Protein AF-A0A1E1WB72-F1 (afdb_monomer)

InterPro domains:
  IPR004953 EB1, C-terminal [PF03271] (77-116)
  IPR004953 EB1, C-terminal [PS51230] (52-123)
  IPR027328 Microtubule-associated protein RP/EB [PTHR10623] (15-130)
  IPR036133 EB1, C-terminal domain superfamily [SSF140612] (60-122)

Structure (mmCIF, N/CA/C/O backbone):
data_AF-A0A1E1WB72-F1
#
_entry.id   AF-A0A1E1WB72-F1
#
loop_
_atom_site.group_PDB
_atom_site.id
_atom_site.type_symbol
_atom_site.label_atom_id
_atom_site.label_alt_id
_atom_site.label_comp_id
_atom_site.label_asym_id
_atom_site.label_entity_id
_atom_site.label_seq_id
_atom_site.pdbx_PDB_ins_code
_atom_site.Cartn_x
_atom_site.Cartn_y
_atom_site.Cartn_z
_atom_site.occupancy
_atom_site.B_iso_or_equiv
_atom_site.auth_seq_id
_atom_site.auth_comp_id
_atom_site.auth_asym_id
_atom_site.auth_atom_id
_atom_site.pdbx_PDB_model_num
ATOM 1 N N . GLY A 1 1 ? -21.913 -35.905 -31.836 1.00 42.69 1 GLY A N 1
ATOM 2 C CA . GLY A 1 1 ? -21.160 -36.631 -32.869 1.00 42.69 1 GLY A CA 1
ATOM 3 C C . GLY A 1 1 ? -21.867 -36.506 -34.197 1.00 42.69 1 GLY A C 1
ATOM 4 O O . GLY A 1 1 ? -23.055 -36.785 -34.250 1.00 42.69 1 GLY A O 1
ATOM 5 N N . SER A 1 2 ? -21.155 -36.055 -35.226 1.00 44.78 2 SER A N 1
ATOM 6 C CA . SER A 1 2 ? -21.291 -36.504 -36.620 1.00 44.78 2 SER A CA 1
ATOM 7 C C . SER A 1 2 ? -20.223 -35.787 -37.440 1.00 44.78 2 SER A C 1
ATOM 9 O O . SER A 1 2 ? -20.305 -34.590 -37.689 1.00 44.78 2 SER A O 1
ATOM 11 N N . ALA A 1 3 ? -19.185 -36.549 -37.764 1.00 43.38 3 ALA A N 1
ATOM 12 C CA . ALA A 1 3 ? -18.085 -36.200 -38.641 1.00 43.38 3 ALA A CA 1
ATOM 13 C C . ALA A 1 3 ? -18.180 -37.092 -39.883 1.00 43.38 3 ALA A C 1
ATOM 15 O O . ALA A 1 3 ? -18.330 -38.300 -39.733 1.00 43.38 3 ALA A O 1
ATOM 16 N N . THR A 1 4 ? -18.046 -36.499 -41.068 1.00 47.72 4 THR A N 1
ATOM 17 C CA . THR A 1 4 ? -17.783 -37.133 -42.378 1.00 47.72 4 THR A CA 1
ATOM 18 C C . THR A 1 4 ? -17.309 -35.983 -43.283 1.00 47.72 4 THR A C 1
ATOM 20 O O . THR A 1 4 ? -18.076 -35.046 -43.466 1.00 47.72 4 THR A O 1
ATOM 23 N N . GLY A 1 5 ? -16.049 -35.839 -43.713 1.00 40.84 5 GLY A N 1
ATOM 24 C CA . GLY A 1 5 ? -15.231 -36.715 -44.573 1.00 40.84 5 GLY A CA 1
ATOM 25 C C . GLY A 1 5 ? -15.221 -36.142 -46.016 1.00 40.84 5 GLY A C 1
ATOM 26 O O . GLY A 1 5 ? -16.131 -35.382 -46.332 1.00 40.84 5 GLY A O 1
ATOM 27 N N . PRO A 1 6 ? -14.307 -36.498 -46.945 1.00 50.56 6 PRO A N 1
ATOM 28 C CA . PRO A 1 6 ? -12.964 -37.052 -46.814 1.00 50.56 6 PRO A CA 1
ATOM 29 C C . PRO A 1 6 ? -11.878 -36.278 -47.614 1.00 50.56 6 PRO A C 1
ATOM 31 O O . PRO A 1 6 ? -12.116 -35.349 -48.380 1.00 50.56 6 PRO A O 1
ATOM 34 N N . VAL A 1 7 ? -10.654 -36.754 -47.397 1.00 45.50 7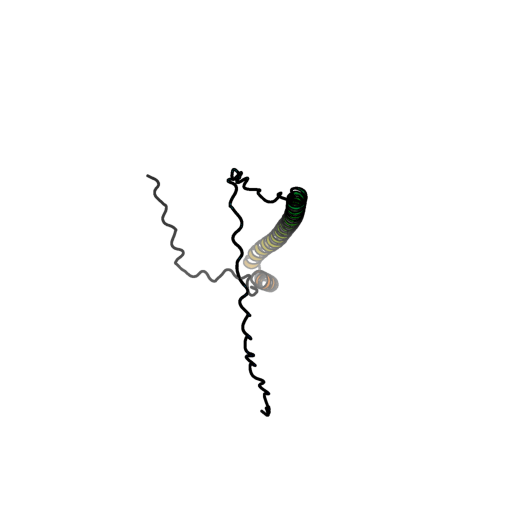 VAL A N 1
ATOM 35 C CA . VAL A 1 7 ? -9.343 -36.400 -47.954 1.00 45.50 7 VAL A CA 1
ATOM 36 C C . VAL A 1 7 ? -9.250 -36.616 -49.470 1.00 45.50 7 VAL A C 1
ATOM 38 O O . VAL A 1 7 ? -9.676 -37.658 -49.967 1.00 45.50 7 VAL A O 1
ATOM 41 N N . GLN A 1 8 ? -8.546 -35.726 -50.181 1.00 40.84 8 GLN A N 1
ATOM 42 C CA . GLN A 1 8 ? -7.973 -36.048 -51.490 1.00 40.84 8 GLN A CA 1
ATOM 43 C C . GLN A 1 8 ? -6.464 -35.794 -51.518 1.00 40.84 8 GLN A C 1
ATOM 45 O O . GLN A 1 8 ? -5.972 -34.675 -51.407 1.00 40.84 8 GLN A O 1
ATOM 50 N N . ARG A 1 9 ? -5.743 -36.912 -51.631 1.00 44.06 9 ARG A N 1
ATOM 51 C CA . ARG A 1 9 ? -4.325 -37.018 -51.964 1.00 44.06 9 ARG A CA 1
ATOM 52 C C . ARG A 1 9 ? -4.140 -36.672 -53.437 1.00 44.06 9 ARG A C 1
ATOM 54 O O . ARG A 1 9 ? -4.859 -37.224 -54.264 1.00 44.06 9 ARG A O 1
ATOM 61 N N . THR A 1 10 ? -3.079 -35.949 -53.773 1.00 44.53 10 THR A N 1
ATOM 62 C CA . THR A 1 10 ? -2.431 -36.104 -55.081 1.00 44.53 10 THR A CA 1
ATOM 63 C C . THR A 1 10 ? -0.923 -36.147 -54.909 1.00 44.53 10 THR A C 1
ATOM 65 O O . THR A 1 10 ? -0.326 -35.339 -54.203 1.00 44.53 10 THR A O 1
ATOM 68 N N . ALA A 1 11 ? -0.358 -37.187 -55.507 1.00 43.81 11 ALA A N 1
ATOM 69 C CA . ALA A 1 11 ? 0.983 -37.688 -55.323 1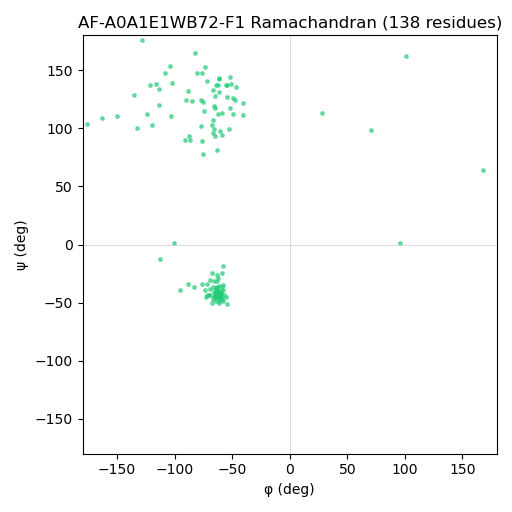.00 43.81 11 ALA A CA 1
ATOM 70 C C . ALA A 1 11 ? 2.040 -36.934 -56.141 1.00 43.81 11 ALA A C 1
ATOM 72 O O . ALA A 1 11 ? 1.747 -36.230 -57.105 1.00 43.81 11 ALA A O 1
ATOM 73 N N . ALA A 1 12 ? 3.285 -37.172 -55.733 1.00 40.81 12 ALA A N 1
ATOM 74 C CA . ALA A 1 12 ? 4.519 -36.813 -56.404 1.00 40.81 12 ALA A CA 1
ATOM 75 C C . ALA A 1 12 ? 4.553 -37.254 -57.877 1.00 40.81 12 ALA A C 1
ATOM 77 O O . ALA A 1 12 ? 4.221 -38.393 -58.205 1.00 40.81 12 ALA A O 1
ATOM 78 N N . ALA A 1 13 ? 5.062 -36.374 -58.739 1.00 42.03 13 ALA A N 1
ATOM 79 C CA . ALA A 1 13 ? 5.443 -36.703 -60.103 1.00 42.03 13 ALA A CA 1
ATOM 80 C C . ALA A 1 13 ? 6.939 -36.421 -60.282 1.00 42.03 13 ALA A C 1
ATOM 82 O O . ALA A 1 13 ? 7.378 -35.280 -60.400 1.00 42.03 13 ALA A O 1
ATOM 83 N N . ALA A 1 14 ? 7.721 -37.499 -60.267 1.00 45.59 14 ALA A N 1
ATOM 84 C CA . ALA A 1 14 ? 9.096 -37.520 -60.728 1.00 45.59 14 ALA A CA 1
ATOM 85 C C . ALA A 1 14 ? 9.104 -37.502 -62.263 1.00 45.59 14 ALA A C 1
ATOM 87 O O . ALA A 1 14 ? 8.559 -38.406 -62.899 1.00 45.59 14 ALA A O 1
ATOM 88 N N . THR A 1 15 ? 9.759 -36.511 -62.864 1.00 50.91 15 THR A N 1
ATOM 89 C CA . THR A 1 15 ? 10.010 -36.468 -64.310 1.00 50.91 15 THR A CA 1
ATOM 90 C C . THR A 1 15 ? 11.500 -36.395 -64.605 1.00 50.91 15 THR A C 1
ATOM 92 O O . THR A 1 15 ? 12.285 -35.743 -63.921 1.00 50.91 15 THR A O 1
ATOM 95 N N . ARG A 1 16 ? 11.870 -37.183 -65.609 1.00 48.56 16 ARG A N 1
ATOM 96 C CA . ARG A 1 16 ? 13.198 -37.703 -65.909 1.00 48.56 16 ARG A CA 1
ATOM 97 C C . ARG A 1 16 ? 14.078 -36.678 -66.635 1.00 48.56 16 ARG A C 1
ATOM 99 O O . ARG A 1 16 ? 13.602 -35.906 -67.461 1.00 48.56 16 ARG A O 1
ATOM 106 N N . LYS A 1 17 ? 15.383 -36.763 -66.365 1.00 47.78 17 LYS A N 1
ATOM 107 C CA . LYS A 1 17 ? 16.498 -36.191 -67.141 1.00 47.78 17 LYS A CA 1
ATOM 108 C C . LYS A 1 17 ? 16.424 -36.592 -68.626 1.00 47.78 17 LYS A C 1
ATOM 110 O O . LYS A 1 17 ? 16.206 -37.775 -68.893 1.00 47.78 17 LYS A O 1
ATOM 115 N N . PRO A 1 18 ? 16.811 -35.703 -69.555 1.00 47.34 18 PRO A N 1
ATOM 116 C CA . PRO A 1 18 ? 17.456 -36.114 -70.792 1.00 47.34 18 PRO A CA 1
ATOM 117 C C . PRO A 1 18 ? 18.946 -35.739 -70.809 1.00 47.34 18 PRO A C 1
ATOM 119 O O . PRO A 1 18 ? 19.397 -34.778 -70.186 1.00 47.34 18 PRO A O 1
ATOM 122 N N . ALA A 1 19 ? 19.702 -36.595 -71.491 1.00 39.84 19 ALA A N 1
ATOM 123 C CA . ALA A 1 19 ? 21.150 -36.622 -71.594 1.00 39.84 19 ALA A CA 1
ATOM 124 C C . ALA A 1 19 ? 21.723 -35.506 -72.487 1.00 39.84 19 ALA A C 1
ATOM 126 O O . ALA A 1 19 ? 21.084 -35.044 -73.430 1.00 39.84 19 ALA A O 1
ATOM 127 N N . ALA A 1 20 ? 22.963 -35.120 -72.187 1.00 46.06 20 ALA A N 1
ATOM 128 C CA . ALA A 1 20 ? 23.778 -34.197 -72.967 1.00 46.06 20 ALA A CA 1
ATOM 129 C C . ALA A 1 20 ? 24.361 -34.866 -74.230 1.00 46.06 20 ALA A C 1
ATOM 131 O O . ALA A 1 20 ? 24.736 -36.039 -74.161 1.00 46.06 20 ALA A O 1
ATOM 132 N N . PRO A 1 21 ? 24.552 -34.133 -75.343 1.00 54.88 21 PRO A N 1
ATOM 133 C CA . PRO A 1 21 ? 25.470 -34.541 -76.393 1.00 54.88 21 PRO A CA 1
ATOM 134 C C . PRO A 1 21 ? 26.885 -34.007 -76.115 1.00 54.88 21 PRO A C 1
ATOM 136 O O . PRO A 1 21 ? 27.100 -32.837 -75.801 1.00 54.88 21 PRO A O 1
ATOM 139 N N . VAL A 1 22 ? 27.853 -34.910 -76.235 1.00 48.31 22 VAL A N 1
ATOM 140 C CA . VAL A 1 22 ? 29.292 -34.692 -76.062 1.00 48.31 22 VAL A CA 1
ATOM 141 C C . VAL A 1 22 ? 29.845 -33.999 -77.310 1.00 48.31 22 VAL A C 1
ATOM 143 O O . VAL A 1 22 ? 29.716 -34.532 -78.410 1.00 48.31 22 VAL A O 1
ATOM 146 N N . ALA A 1 23 ? 30.499 -32.844 -77.159 1.00 49.06 23 ALA A N 1
ATOM 147 C CA . ALA A 1 23 ? 31.207 -32.181 -78.253 1.00 49.06 23 ALA A CA 1
ATOM 148 C C . ALA A 1 23 ? 32.617 -31.740 -77.823 1.00 49.06 23 ALA A C 1
ATOM 150 O O . ALA A 1 23 ? 32.810 -30.748 -77.130 1.00 49.06 23 ALA A O 1
ATOM 151 N N . LYS A 1 24 ? 33.575 -32.574 -78.241 1.00 45.88 24 LYS A N 1
ATOM 152 C CA . LYS A 1 24 ? 34.951 -32.314 -78.698 1.00 45.88 24 LYS A CA 1
ATOM 153 C C . LYS A 1 24 ? 35.697 -31.073 -78.169 1.00 45.88 24 LYS A C 1
ATOM 155 O O . LYS A 1 24 ? 35.448 -29.938 -78.559 1.00 45.88 24 LYS A O 1
ATOM 160 N N . VAL A 1 25 ? 36.739 -31.373 -77.398 1.00 45.09 25 VAL A N 1
ATOM 161 C CA . VAL A 1 25 ? 37.861 -30.508 -77.007 1.00 45.09 25 VAL A CA 1
ATOM 162 C C . VAL A 1 25 ? 38.675 -30.056 -78.230 1.00 45.09 25 VAL A C 1
ATOM 164 O O . VAL A 1 25 ? 39.062 -30.903 -79.038 1.00 45.09 25 VAL A O 1
ATOM 167 N N . PRO A 1 26 ? 39.070 -28.772 -78.297 1.00 54.91 26 PRO A N 1
ATOM 168 C CA . PRO A 1 26 ? 40.375 -28.403 -78.823 1.00 54.91 26 PRO A CA 1
ATOM 169 C C . PRO A 1 26 ? 41.240 -27.803 -77.705 1.00 54.91 26 PRO A C 1
ATOM 171 O O . PRO A 1 26 ? 40.900 -26.798 -77.081 1.00 54.91 26 PRO A O 1
ATOM 174 N N . ALA A 1 27 ? 42.374 -28.455 -77.449 1.00 47.78 27 ALA A N 1
ATOM 175 C CA . ALA A 1 27 ? 43.404 -27.984 -76.538 1.00 47.78 27 ALA A CA 1
ATOM 176 C C . ALA A 1 27 ? 44.020 -26.684 -77.079 1.00 47.78 27 ALA A C 1
ATOM 178 O O . ALA A 1 27 ? 44.466 -26.637 -78.227 1.00 47.78 27 ALA A O 1
ATOM 179 N N . ARG A 1 28 ? 44.065 -25.637 -76.248 1.00 47.38 28 ARG A N 1
ATOM 180 C CA . ARG A 1 28 ? 44.794 -24.393 -76.528 1.00 47.38 28 ARG A CA 1
ATOM 181 C C . ARG A 1 28 ? 45.919 -24.219 -75.494 1.00 47.38 28 ARG A C 1
ATOM 183 O O . ARG A 1 28 ? 45.679 -24.516 -74.323 1.00 47.38 28 ARG A O 1
ATOM 190 N N . PRO A 1 29 ? 47.132 -23.783 -75.894 1.00 50.03 29 PRO A N 1
ATOM 191 C CA . PRO A 1 29 ? 48.320 -23.834 -75.042 1.00 50.03 29 PRO A CA 1
ATOM 192 C C . PRO A 1 29 ? 48.196 -22.941 -73.808 1.00 50.03 29 PRO A C 1
ATOM 194 O O . PRO A 1 29 ? 47.760 -21.793 -73.908 1.00 50.03 29 PRO A O 1
ATOM 197 N N . GLN A 1 30 ? 48.624 -23.462 -72.658 1.00 48.25 30 GLN A N 1
ATOM 198 C CA . GLN A 1 30 ? 48.737 -22.693 -71.426 1.00 48.25 30 GLN A CA 1
ATOM 199 C C . GLN A 1 30 ? 49.943 -21.757 -71.497 1.00 48.25 30 GLN A C 1
ATOM 201 O O . GLN A 1 30 ? 51.090 -22.195 -71.529 1.00 48.25 30 GLN A O 1
ATOM 206 N N . THR A 1 31 ? 49.677 -20.455 -71.494 1.00 48.41 31 THR A N 1
ATOM 207 C CA . THR A 1 31 ? 50.670 -19.441 -71.147 1.00 48.41 31 THR A CA 1
ATOM 208 C C . THR A 1 31 ? 50.670 -19.287 -69.631 1.00 48.41 31 THR A C 1
ATOM 210 O O . THR A 1 31 ? 49.628 -19.000 -69.042 1.00 48.41 31 THR A O 1
ATOM 213 N N . ILE A 1 32 ? 51.829 -19.477 -69.003 1.00 50.69 32 ILE A N 1
ATOM 214 C CA . ILE A 1 32 ? 52.054 -19.287 -67.566 1.00 50.69 32 ILE A CA 1
ATOM 215 C C . ILE A 1 32 ? 51.856 -17.799 -67.239 1.00 50.69 32 ILE A C 1
ATOM 217 O O . ILE A 1 32 ? 52.762 -16.981 -67.386 1.00 50.69 32 ILE A O 1
ATOM 221 N N . GLY A 1 33 ? 50.639 -17.438 -66.837 1.00 50.16 33 GLY A N 1
ATOM 222 C CA . GLY A 1 33 ? 50.321 -16.159 -66.216 1.00 50.16 33 GLY A CA 1
ATOM 223 C C . GLY A 1 33 ? 50.475 -16.289 -64.705 1.00 50.16 33 GLY A C 1
ATOM 224 O O . GLY A 1 33 ? 49.874 -17.169 -64.095 1.00 50.16 33 GLY A O 1
ATOM 225 N N . LYS A 1 34 ? 51.302 -15.433 -64.099 1.00 48.69 34 LYS A N 1
ATOM 226 C CA . LYS A 1 34 ? 51.491 -15.344 -62.644 1.00 48.69 34 LYS A CA 1
ATOM 227 C C . LYS A 1 34 ? 50.135 -15.201 -61.943 1.00 48.69 34 LYS A C 1
ATOM 229 O O . LYS A 1 34 ? 49.430 -14.215 -62.151 1.00 48.69 34 LYS A O 1
ATOM 234 N N . ALA A 1 35 ? 49.791 -16.177 -61.108 1.00 46.03 35 ALA A N 1
ATOM 235 C CA . ALA A 1 35 ? 48.628 -16.122 -60.239 1.00 46.03 35 ALA A CA 1
ATOM 236 C C . ALA A 1 35 ? 48.844 -15.035 -59.176 1.00 46.03 35 ALA A C 1
ATOM 238 O O . ALA A 1 35 ? 49.578 -15.240 -58.215 1.00 46.03 35 ALA A O 1
ATOM 239 N N . ASN A 1 36 ? 48.206 -13.878 -59.346 1.00 55.47 36 ASN A N 1
ATOM 240 C CA . ASN A 1 36 ? 48.019 -12.933 -58.253 1.00 55.47 36 ASN A CA 1
ATOM 241 C C . ASN A 1 36 ? 46.684 -13.285 -57.588 1.00 55.47 36 ASN A C 1
ATOM 243 O O . ASN A 1 36 ? 45.624 -12.825 -58.006 1.00 55.47 36 ASN A O 1
ATOM 247 N N . SER A 1 37 ? 46.731 -14.169 -56.590 1.00 53.62 37 SER A N 1
ATOM 248 C CA . SER A 1 37 ? 45.585 -14.460 -55.727 1.00 53.62 37 SER A CA 1
ATOM 249 C C . SER A 1 37 ? 45.402 -13.303 -54.747 1.00 5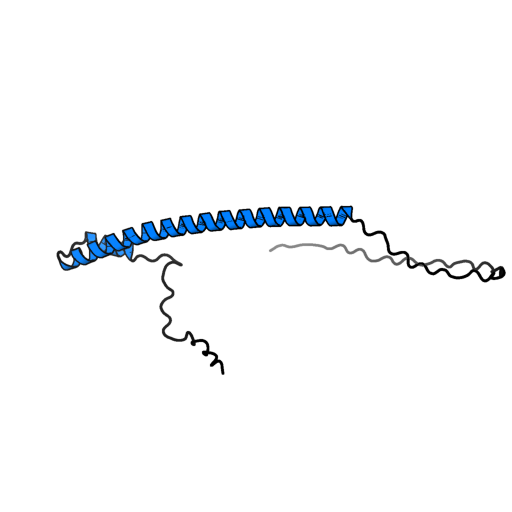3.62 37 SER A C 1
ATOM 251 O O . SER A 1 37 ? 45.800 -13.381 -53.587 1.00 53.62 37 SER A O 1
ATOM 253 N N . THR A 1 38 ? 44.816 -12.201 -55.207 1.00 56.97 38 THR A N 1
ATOM 254 C CA . THR A 1 38 ? 44.254 -11.206 -54.297 1.00 56.97 38 THR A CA 1
ATOM 255 C C . THR A 1 38 ? 42.925 -11.746 -53.780 1.00 56.97 38 THR A C 1
ATOM 257 O O . THR A 1 38 ? 41.909 -11.733 -54.473 1.00 56.97 38 THR A O 1
ATOM 260 N N . VAL A 1 39 ? 42.937 -12.258 -52.546 1.00 57.97 39 VAL A N 1
ATOM 261 C CA . VAL A 1 39 ? 41.719 -12.544 -51.778 1.00 57.97 39 VAL A CA 1
ATOM 262 C C . VAL A 1 39 ? 40.983 -11.217 -51.614 1.00 57.97 39 VAL A C 1
ATOM 264 O O . VAL A 1 39 ? 41.351 -10.377 -50.796 1.00 57.97 39 VAL A O 1
ATOM 267 N N . ARG A 1 40 ? 39.990 -10.973 -52.469 1.00 59.12 40 ARG A N 1
ATOM 268 C CA . ARG A 1 40 ? 39.187 -9.753 -52.436 1.00 59.12 40 ARG A CA 1
ATOM 269 C C . ARG A 1 40 ? 38.035 -9.987 -51.465 1.00 59.12 40 ARG A C 1
ATOM 271 O O . ARG A 1 40 ? 37.008 -10.542 -51.844 1.00 59.12 40 ARG A O 1
ATOM 278 N N . SER A 1 41 ? 38.227 -9.599 -50.207 1.00 67.12 41 SER A N 1
ATOM 279 C CA . SER A 1 41 ? 37.149 -9.542 -49.217 1.00 67.12 41 SER A CA 1
ATOM 280 C C . SER A 1 41 ? 36.018 -8.652 -49.755 1.00 67.12 41 SER A C 1
ATOM 282 O O . SER A 1 41 ? 36.313 -7.597 -50.332 1.00 67.12 41 SER A O 1
ATOM 284 N N . PRO A 1 42 ? 34.737 -9.036 -49.612 1.00 70.25 42 PRO A N 1
ATOM 285 C CA . PRO A 1 42 ? 33.639 -8.168 -50.018 1.00 70.25 42 PRO A CA 1
ATOM 286 C C . PRO A 1 42 ? 33.689 -6.866 -49.199 1.00 70.25 42 PRO A C 1
ATOM 288 O O . PRO A 1 42 ? 34.039 -6.905 -48.016 1.00 70.25 42 PRO A O 1
ATOM 291 N N . PRO A 1 43 ? 33.366 -5.703 -49.796 1.00 68.81 43 PRO A N 1
ATOM 292 C CA . PRO A 1 43 ? 33.362 -4.446 -49.063 1.00 68.81 43 PRO A CA 1
ATOM 293 C C . PRO A 1 43 ? 32.280 -4.499 -47.979 1.00 68.81 43 PRO A C 1
ATOM 295 O O . PRO A 1 43 ? 31.091 -4.631 -48.274 1.00 68.81 43 PRO A O 1
ATOM 298 N N . VAL A 1 44 ? 32.693 -4.404 -46.714 1.00 70.25 44 VAL A N 1
ATOM 299 C CA . VAL A 1 44 ? 31.774 -4.281 -45.579 1.00 70.25 44 VAL A CA 1
ATOM 300 C C . VAL A 1 44 ? 31.065 -2.932 -45.704 1.00 70.25 44 VAL A C 1
ATOM 302 O O . VAL A 1 44 ? 31.709 -1.882 -45.732 1.00 70.25 44 VAL A O 1
ATOM 305 N N . ASN A 1 45 ? 29.736 -2.947 -45.826 1.00 72.31 45 ASN A N 1
ATOM 306 C CA . ASN A 1 45 ? 28.948 -1.727 -45.972 1.00 72.31 45 ASN A CA 1
ATOM 307 C C . ASN A 1 45 ? 28.828 -1.013 -44.614 1.00 72.31 45 ASN A C 1
ATOM 309 O O . ASN A 1 45 ? 27.898 -1.253 -43.842 1.00 72.31 45 ASN A O 1
ATOM 313 N N . LEU A 1 46 ? 29.792 -0.133 -44.336 1.00 66.62 46 LEU A N 1
ATOM 314 C CA . LEU A 1 46 ? 29.914 0.619 -43.085 1.00 66.62 46 LEU A CA 1
ATOM 315 C C . LEU A 1 46 ? 28.683 1.501 -42.792 1.00 66.62 46 LEU A C 1
ATOM 317 O O . LEU A 1 46 ? 28.382 1.775 -41.633 1.00 66.62 46 LEU A O 1
ATOM 321 N N . GLN A 1 47 ? 27.918 1.893 -43.820 1.00 67.88 47 GLN A N 1
ATOM 322 C CA . GLN A 1 47 ? 26.682 2.669 -43.658 1.00 67.88 47 GLN A CA 1
ATOM 323 C C . GLN A 1 47 ? 25.542 1.834 -43.061 1.00 67.88 47 GLN A C 1
ATOM 325 O O . GLN A 1 47 ? 24.751 2.365 -42.284 1.00 67.88 47 GLN A O 1
ATOM 330 N N . ARG A 1 48 ? 25.472 0.530 -43.371 1.00 66.44 48 ARG A N 1
ATOM 331 C CA . ARG A 1 48 ? 24.465 -0.375 -42.788 1.00 66.44 48 ARG A CA 1
ATOM 332 C C . ARG A 1 48 ? 24.768 -0.719 -41.332 1.00 66.44 48 ARG A C 1
ATOM 334 O O . ARG A 1 48 ? 23.850 -0.709 -40.520 1.00 66.44 48 ARG A O 1
ATOM 341 N N . LEU A 1 49 ? 26.040 -0.930 -40.987 1.00 65.62 49 LEU A N 1
ATOM 342 C CA . LEU A 1 49 ? 26.450 -1.171 -39.597 1.00 65.62 49 LEU A CA 1
ATOM 343 C C . LEU A 1 49 ? 26.137 0.039 -38.697 1.00 65.62 49 LEU A C 1
ATOM 345 O O . LEU A 1 49 ? 25.582 -0.121 -37.614 1.00 65.62 49 LEU A O 1
ATOM 349 N N . ASN A 1 50 ? 26.388 1.256 -39.193 1.00 65.12 50 ASN A N 1
ATOM 350 C CA . ASN A 1 50 ? 26.056 2.493 -38.479 1.00 65.12 50 ASN A CA 1
ATOM 351 C C . ASN A 1 50 ? 24.546 2.737 -38.325 1.00 65.12 50 ASN A C 1
ATOM 353 O O . ASN A 1 50 ? 24.139 3.482 -37.437 1.00 65.12 50 ASN A O 1
ATOM 357 N N . GLN A 1 51 ? 23.711 2.174 -39.202 1.00 70.38 51 GLN A N 1
ATOM 358 C CA . GLN A 1 51 ? 22.259 2.337 -39.131 1.00 70.38 51 GLN A CA 1
ATOM 359 C C . GLN A 1 51 ? 21.620 1.343 -38.150 1.00 70.38 51 GLN A C 1
ATOM 361 O O . GLN A 1 51 ? 20.728 1.751 -37.411 1.00 70.38 51 GLN A O 1
ATOM 366 N N . SER A 1 52 ? 22.125 0.103 -38.074 1.00 69.94 52 SER A N 1
ATOM 367 C CA . SER A 1 52 ? 21.743 -0.855 -37.021 1.00 69.94 52 SER A CA 1
ATOM 368 C C . SER A 1 52 ? 22.153 -0.369 -35.633 1.00 69.94 52 SER A C 1
ATOM 370 O O . SER A 1 52 ? 21.295 -0.273 -34.766 1.00 69.94 52 SER A O 1
ATOM 372 N N . ALA A 1 53 ? 23.406 0.067 -35.449 1.00 73.75 53 ALA A N 1
ATOM 373 C CA . ALA A 1 53 ? 23.878 0.547 -34.147 1.00 73.75 53 ALA A CA 1
ATOM 374 C C . ALA A 1 53 ? 23.040 1.724 -33.607 1.00 73.75 53 ALA A C 1
ATOM 376 O O . ALA A 1 53 ? 22.720 1.768 -32.426 1.00 73.75 53 ALA A O 1
ATOM 377 N N . LYS A 1 54 ? 22.616 2.651 -34.480 1.00 74.94 54 LYS A N 1
ATOM 378 C CA . LYS A 1 54 ? 21.727 3.768 -34.109 1.00 74.94 54 LYS A CA 1
ATOM 379 C C . LYS A 1 54 ? 20.299 3.331 -33.772 1.00 74.94 54 LYS A C 1
ATOM 381 O O . LYS A 1 54 ? 19.634 4.025 -33.010 1.00 74.94 54 LYS A O 1
ATOM 386 N N . GLY A 1 55 ? 19.807 2.250 -34.378 1.00 80.69 55 GLY A N 1
ATOM 387 C CA . GLY A 1 55 ? 18.512 1.657 -34.037 1.00 80.69 55 GLY A CA 1
ATOM 388 C C . GLY A 1 55 ? 18.550 1.007 -32.657 1.00 80.69 55 GLY A C 1
ATOM 389 O O . GLY A 1 55 ? 17.669 1.264 -31.841 1.00 80.69 55 GLY A O 1
ATOM 390 N N . ASP A 1 56 ? 19.626 0.274 -32.375 1.00 87.31 56 ASP A N 1
ATOM 391 C CA . ASP A 1 56 ? 19.844 -0.385 -31.087 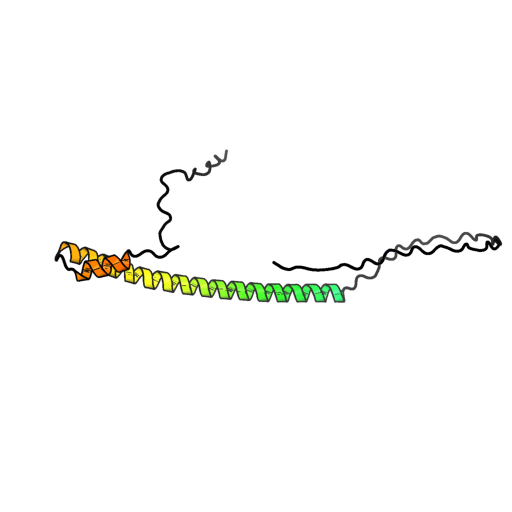1.00 87.31 56 ASP A CA 1
ATOM 392 C C . ASP A 1 56 ? 20.012 0.639 -29.955 1.00 87.31 56 ASP A C 1
ATOM 394 O O . ASP A 1 56 ? 19.407 0.482 -28.901 1.00 87.31 56 ASP A O 1
ATOM 398 N N . THR A 1 57 ? 20.740 1.744 -30.180 1.00 90.69 57 THR A N 1
ATOM 399 C CA . THR A 1 57 ? 20.850 2.831 -29.185 1.00 90.69 57 THR A CA 1
ATOM 400 C C . THR A 1 57 ? 19.489 3.447 -28.853 1.00 90.69 57 THR A C 1
ATOM 402 O O . THR A 1 57 ? 19.169 3.611 -27.684 1.00 90.69 57 THR A O 1
ATOM 405 N N . LYS A 1 58 ? 18.650 3.724 -29.861 1.00 91.88 58 LYS A N 1
ATOM 406 C CA . LYS A 1 58 ? 17.302 4.272 -29.631 1.00 91.88 58 LYS A CA 1
ATOM 407 C C . LYS A 1 58 ? 16.405 3.315 -28.852 1.00 91.88 58 LYS A C 1
ATOM 409 O O . LYS A 1 58 ? 15.627 3.762 -28.020 1.00 91.88 58 LYS A O 1
ATOM 414 N N . LEU A 1 59 ? 16.501 2.015 -29.134 1.00 94.00 59 LEU A N 1
ATOM 415 C CA . LEU A 1 59 ? 15.758 1.000 -28.392 1.00 94.00 59 LEU A CA 1
ATOM 416 C C . LEU A 1 59 ? 16.235 0.920 -26.936 1.00 94.00 59 LEU A C 1
ATOM 418 O O . LEU A 1 59 ? 15.412 0.822 -26.036 1.00 94.00 59 LEU A O 1
ATOM 422 N N . ILE A 1 60 ? 17.546 1.000 -26.701 1.00 94.56 60 ILE A N 1
ATOM 423 C CA . ILE A 1 60 ? 18.121 1.039 -25.351 1.00 94.56 60 ILE A CA 1
ATOM 424 C C . ILE A 1 60 ? 17.630 2.275 -24.585 1.00 94.56 60 ILE A C 1
ATOM 426 O O . ILE A 1 60 ? 17.246 2.151 -23.425 1.00 94.56 60 ILE A O 1
ATOM 430 N N . ASP A 1 61 ? 17.602 3.447 -25.221 1.00 95.25 61 ASP A N 1
ATOM 431 C CA . ASP A 1 61 ? 17.116 4.683 -24.597 1.00 95.25 61 ASP A CA 1
ATOM 432 C C . ASP A 1 61 ? 15.627 4.587 -24.223 1.00 95.25 61 ASP A C 1
ATOM 434 O O . ASP A 1 61 ? 15.247 4.952 -23.111 1.00 95.25 61 ASP A O 1
ATOM 438 N N . GLU A 1 62 ? 14.798 4.034 -25.112 1.00 96.12 62 GLU A N 1
ATOM 439 C CA . GLU A 1 62 ? 13.368 3.801 -24.866 1.00 96.12 62 GLU A CA 1
ATOM 440 C C . GLU A 1 62 ? 13.139 2.811 -23.714 1.00 96.12 62 GLU A C 1
ATOM 442 O O . GLU A 1 62 ? 12.350 3.070 -22.808 1.00 96.12 62 GLU A O 1
ATOM 447 N N . LEU A 1 63 ? 13.871 1.694 -23.697 1.00 97.38 63 LEU A N 1
ATOM 448 C CA . LEU A 1 63 ? 13.782 0.713 -22.612 1.00 97.38 63 LEU A CA 1
ATOM 449 C C . LEU A 1 63 ? 14.226 1.314 -21.272 1.00 97.38 63 LEU A C 1
ATOM 451 O O . LEU A 1 63 ? 13.585 1.083 -20.249 1.00 97.38 63 LEU A O 1
ATOM 455 N N . ASN A 1 64 ? 15.287 2.123 -21.265 1.00 97.12 64 ASN A N 1
ATOM 456 C CA . ASN A 1 64 ? 15.722 2.838 -20.066 1.00 97.12 64 ASN A CA 1
ATOM 457 C C . ASN A 1 64 ? 14.671 3.846 -19.587 1.00 97.12 64 ASN A C 1
ATOM 459 O O . ASN A 1 64 ? 14.479 3.996 -18.380 1.00 97.12 64 ASN A O 1
ATOM 463 N N . HIS A 1 65 ? 13.980 4.521 -20.508 1.00 97.69 65 HIS A N 1
ATOM 464 C CA . HIS A 1 65 ? 12.880 5.415 -20.166 1.00 97.69 65 HIS A CA 1
ATOM 465 C C . HIS A 1 65 ? 11.744 4.655 -19.473 1.00 97.69 65 HIS A C 1
ATOM 467 O O . HIS A 1 65 ? 11.375 5.022 -18.359 1.00 97.69 65 HIS A O 1
ATOM 473 N N . GLN A 1 66 ? 11.294 3.538 -20.051 1.00 98.00 66 GLN A N 1
ATOM 474 C CA . GLN A 1 66 ? 10.255 2.687 -19.459 1.00 98.00 66 GLN A CA 1
ATOM 475 C C . GLN A 1 66 ? 10.660 2.151 -18.081 1.00 98.00 66 GLN A C 1
ATOM 477 O O . GLN A 1 66 ? 9.858 2.159 -17.150 1.00 98.00 66 GLN A O 1
ATOM 482 N N . ILE A 1 67 ? 11.920 1.737 -17.909 1.00 98.12 67 ILE A N 1
ATOM 483 C CA . ILE A 1 67 ? 12.441 1.309 -16.602 1.00 98.12 67 ILE A CA 1
ATOM 484 C C . ILE A 1 67 ? 12.352 2.446 -15.578 1.00 98.12 67 ILE A C 1
ATOM 486 O O . ILE A 1 67 ? 11.977 2.206 -14.432 1.00 98.12 67 ILE A O 1
ATOM 490 N N . ASN A 1 68 ? 12.696 3.675 -15.961 1.00 98.12 68 ASN A N 1
ATOM 491 C CA . ASN A 1 68 ? 12.647 4.817 -15.050 1.00 98.12 68 ASN A CA 1
ATOM 492 C C . ASN A 1 68 ? 11.210 5.215 -14.691 1.00 98.12 68 ASN A C 1
ATOM 494 O O . ASN A 1 68 ? 10.950 5.537 -13.534 1.00 98.12 68 ASN A O 1
ATOM 498 N N . GLU A 1 69 ? 10.275 5.153 -15.640 1.00 98.25 69 GLU A N 1
ATOM 499 C CA . GLU A 1 69 ? 8.851 5.385 -15.371 1.00 98.25 69 GLU A CA 1
ATOM 500 C C . GLU A 1 69 ? 8.267 4.325 -14.433 1.00 98.25 69 GLU A C 1
ATOM 502 O O . GLU A 1 69 ? 7.564 4.656 -13.476 1.00 98.25 69 GLU A O 1
ATOM 507 N N . LEU A 1 70 ? 8.604 3.052 -14.659 1.00 98.31 70 LEU A N 1
ATOM 508 C CA . LEU A 1 70 ? 8.190 1.957 -13.785 1.00 98.31 70 LEU A CA 1
ATOM 509 C C . LEU A 1 70 ? 8.758 2.126 -12.375 1.00 98.31 70 LEU A C 1
ATOM 511 O O . LEU A 1 70 ? 8.012 1.990 -11.412 1.00 98.31 70 LEU A O 1
ATOM 515 N N . LYS A 1 71 ? 10.040 2.487 -12.239 1.00 98.19 71 LYS A N 1
ATOM 516 C CA . LYS A 1 71 ? 10.650 2.785 -10.932 1.00 98.19 71 LYS A CA 1
ATOM 517 C C . LYS A 1 71 ? 9.924 3.917 -10.213 1.00 98.19 71 LYS A C 1
ATOM 519 O O . LYS A 1 71 ? 9.539 3.748 -9.066 1.00 98.19 71 LYS A O 1
ATOM 524 N N . ALA A 1 72 ? 9.663 5.029 -10.899 1.00 98.06 72 ALA A N 1
ATOM 525 C CA . ALA A 1 72 ? 8.928 6.147 -10.311 1.00 98.06 72 ALA A CA 1
ATOM 526 C C . ALA A 1 72 ? 7.500 5.753 -9.890 1.00 98.06 72 ALA A C 1
ATOM 528 O O . ALA A 1 72 ? 7.002 6.223 -8.868 1.00 98.06 72 ALA A O 1
ATOM 529 N N . THR A 1 73 ? 6.853 4.876 -10.662 1.00 98.12 73 THR A N 1
ATOM 530 C CA . THR A 1 73 ? 5.528 4.336 -10.335 1.00 98.12 73 THR A CA 1
ATOM 531 C C . THR A 1 73 ? 5.585 3.458 -9.087 1.00 98.12 73 THR A C 1
ATOM 533 O O . THR A 1 73 ? 4.769 3.640 -8.189 1.00 98.12 73 THR A O 1
ATOM 536 N N . VAL A 1 74 ? 6.561 2.549 -8.996 1.00 98.50 74 VAL A N 1
ATOM 537 C CA . VAL A 1 74 ? 6.766 1.696 -7.815 1.00 98.50 74 VAL A CA 1
ATOM 538 C C . VAL A 1 74 ? 7.060 2.546 -6.581 1.00 98.50 74 VAL A C 1
ATOM 540 O O . VAL A 1 74 ? 6.361 2.393 -5.587 1.00 98.50 74 VAL A O 1
ATOM 543 N N . ASP A 1 75 ? 7.979 3.510 -6.664 1.00 98.31 75 ASP A N 1
ATOM 544 C CA . ASP A 1 75 ? 8.288 4.426 -5.557 1.00 98.31 75 ASP A CA 1
ATOM 545 C C . ASP A 1 75 ? 7.044 5.209 -5.087 1.00 98.31 75 ASP A C 1
ATOM 547 O O . ASP A 1 75 ? 6.905 5.546 -3.909 1.00 98.31 75 ASP A O 1
ATOM 551 N N . GLY A 1 76 ? 6.146 5.555 -6.015 1.00 98.25 76 GLY A N 1
ATOM 552 C CA . GLY A 1 76 ? 4.861 6.184 -5.709 1.00 98.25 76 GLY A CA 1
ATOM 553 C C . GLY A 1 76 ? 3.922 5.238 -4.962 1.00 98.25 76 GLY A C 1
ATOM 554 O O . GLY A 1 76 ? 3.413 5.593 -3.900 1.00 98.25 76 GLY A O 1
ATOM 555 N N . LEU A 1 77 ? 3.752 4.021 -5.481 1.00 98.25 77 LEU A N 1
ATOM 556 C CA . LEU A 1 77 ? 2.912 2.984 -4.879 1.00 98.25 77 LEU A CA 1
ATOM 557 C C . LEU A 1 77 ? 3.419 2.550 -3.500 1.00 98.25 77 LEU A C 1
ATOM 559 O O . LEU A 1 77 ? 2.612 2.315 -2.608 1.00 98.25 77 LEU A O 1
ATOM 563 N N . GLU A 1 78 ? 4.733 2.477 -3.287 1.00 98.19 78 GLU A N 1
ATOM 564 C CA . GLU A 1 78 ? 5.320 2.165 -1.980 1.00 98.19 78 GLU A CA 1
ATOM 565 C C . GLU A 1 78 ? 4.999 3.246 -0.947 1.00 98.19 78 GLU A C 1
ATOM 567 O O . GLU A 1 78 ? 4.596 2.928 0.169 1.00 98.19 78 GLU A O 1
ATOM 572 N N . LYS A 1 79 ? 5.076 4.527 -1.328 1.00 98.31 79 LYS A N 1
ATOM 573 C CA . LYS A 1 79 ? 4.676 5.632 -0.442 1.00 98.31 79 LYS A CA 1
ATOM 574 C C . LYS A 1 79 ? 3.192 5.585 -0.107 1.00 98.31 79 LYS A C 1
ATOM 576 O O . LYS A 1 79 ? 2.825 5.850 1.035 1.00 98.31 79 LYS A O 1
ATOM 581 N N . GLU A 1 80 ? 2.340 5.272 -1.080 1.00 98.19 80 GLU A N 1
ATOM 582 C CA . GLU A 1 80 ? 0.901 5.120 -0.849 1.00 98.19 80 GLU A CA 1
ATOM 583 C C . GLU A 1 80 ? 0.606 3.917 0.052 1.00 98.19 80 GLU A C 1
ATOM 585 O O . GLU A 1 80 ? -0.136 4.054 1.025 1.00 98.19 80 GLU A O 1
ATOM 590 N N . ARG A 1 81 ? 1.248 2.769 -0.198 1.00 97.69 81 ARG A N 1
ATOM 591 C CA . ARG A 1 81 ? 1.174 1.576 0.656 1.00 97.69 81 ARG A CA 1
ATOM 592 C C . ARG A 1 81 ? 1.549 1.915 2.095 1.00 97.69 81 ARG A C 1
ATOM 594 O O . ARG A 1 81 ? 0.781 1.612 3.004 1.00 97.69 81 ARG A O 1
ATOM 601 N N . ASP A 1 82 ? 2.687 2.568 2.300 1.00 97.50 82 ASP A N 1
ATOM 602 C CA . ASP A 1 82 ? 3.182 2.917 3.632 1.00 97.50 82 ASP A CA 1
ATOM 603 C C . ASP A 1 82 ? 2.276 3.955 4.312 1.00 97.50 82 ASP A C 1
ATOM 605 O O . ASP A 1 82 ? 2.009 3.869 5.511 1.00 97.50 82 ASP A O 1
ATOM 609 N N . PHE A 1 83 ? 1.730 4.904 3.546 1.00 98.56 83 PHE A N 1
ATOM 610 C CA . PHE A 1 83 ? 0.768 5.886 4.043 1.00 98.56 83 PHE A CA 1
ATOM 611 C C . PHE A 1 83 ? -0.533 5.236 4.527 1.00 98.56 83 PHE A C 1
ATOM 613 O O . PHE A 1 83 ? -1.038 5.597 5.594 1.00 98.56 83 PHE A O 1
ATOM 620 N N . TYR A 1 84 ? -1.086 4.286 3.770 1.00 98.00 84 TYR A N 1
ATOM 621 C CA . TYR A 1 84 ? -2.289 3.561 4.178 1.00 98.00 84 TYR A CA 1
ATOM 622 C C . TYR A 1 84 ? -2.004 2.610 5.340 1.00 98.00 84 TYR A C 1
ATOM 624 O O . TYR A 1 84 ? -2.761 2.609 6.310 1.00 98.00 84 TYR A O 1
ATOM 632 N N . PHE A 1 85 ? -0.891 1.874 5.298 1.00 96.69 85 PHE A N 1
ATOM 633 C CA . PHE A 1 85 ? -0.488 0.972 6.375 1.00 96.69 85 PHE A CA 1
ATOM 634 C C . PHE A 1 85 ? -0.277 1.717 7.697 1.00 96.69 85 PHE A C 1
ATOM 636 O O . PHE A 1 85 ? -0.813 1.300 8.720 1.00 96.69 85 PHE A O 1
ATOM 643 N N . GLY A 1 86 ? 0.414 2.862 7.676 1.00 98.12 86 GLY A N 1
ATOM 644 C CA . GLY A 1 86 ? 0.608 3.693 8.865 1.00 98.12 86 GLY A CA 1
ATOM 645 C C . GLY A 1 86 ? -0.716 4.112 9.509 1.00 98.12 86 GLY A C 1
ATOM 646 O O . GLY A 1 86 ? -0.884 3.971 10.715 1.00 98.12 86 GLY A O 1
ATOM 647 N N . LYS A 1 87 ? -1.708 4.527 8.706 1.00 98.44 87 LYS A N 1
ATOM 648 C CA . LYS A 1 87 ? -3.049 4.860 9.222 1.00 98.44 87 LYS A CA 1
ATOM 649 C C . LYS A 1 87 ? -3.759 3.665 9.841 1.00 98.44 87 LYS A C 1
ATOM 651 O O . LYS A 1 87 ? -4.384 3.818 10.884 1.00 98.44 87 LYS A O 1
ATOM 656 N N . LEU A 1 88 ? -3.704 2.504 9.189 1.00 97.75 88 LEU A N 1
ATOM 657 C CA . LEU A 1 88 ? -4.326 1.286 9.709 1.00 97.75 88 LEU A CA 1
ATOM 658 C C . LEU A 1 88 ? -3.669 0.865 11.027 1.00 97.75 88 LEU A C 1
ATOM 660 O O . LEU A 1 88 ? -4.381 0.515 11.963 1.00 97.75 88 LEU A O 1
ATOM 664 N N . ARG A 1 89 ? -2.341 0.995 11.135 1.00 97.94 89 ARG A N 1
ATOM 665 C CA . ARG A 1 89 ? -1.603 0.718 12.369 1.00 97.94 89 ARG A CA 1
ATOM 666 C C . ARG A 1 89 ? -1.966 1.686 13.496 1.00 97.94 89 ARG A C 1
ATOM 668 O O . ARG A 1 89 ? -2.203 1.238 14.612 1.00 97.94 89 ARG A O 1
ATOM 675 N N . ASP A 1 90 ? -2.059 2.984 13.212 1.00 98.25 90 ASP A N 1
ATOM 676 C CA . ASP A 1 90 ? -2.497 3.978 14.202 1.00 98.25 90 ASP A CA 1
ATOM 677 C C . ASP A 1 90 ? -3.919 3.669 14.709 1.00 98.25 90 ASP A C 1
ATOM 679 O O . ASP A 1 90 ? -4.182 3.718 15.910 1.00 98.25 90 ASP A O 1
ATOM 683 N N . ILE A 1 91 ? -4.838 3.309 13.802 1.00 97.06 91 ILE A N 1
ATOM 684 C CA . ILE A 1 91 ? -6.213 2.913 14.149 1.0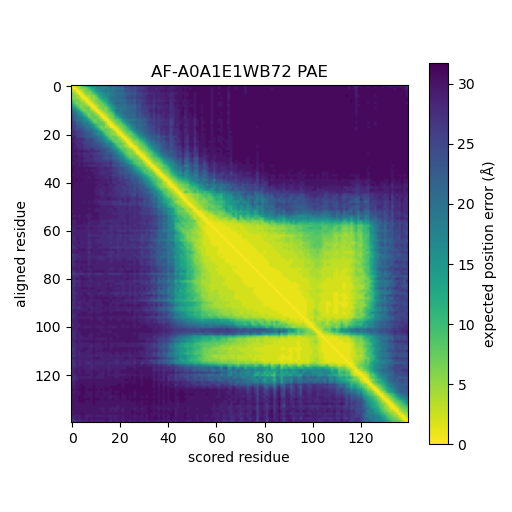0 97.06 91 ILE A CA 1
ATOM 685 C C . ILE A 1 91 ? -6.221 1.644 15.009 1.00 97.06 91 ILE A C 1
ATOM 687 O O . ILE A 1 91 ? -6.970 1.585 15.983 1.00 97.06 91 ILE A O 1
ATOM 691 N N . GLU A 1 92 ? -5.411 0.641 14.666 1.00 96.06 92 GLU A N 1
ATOM 692 C CA . GLU A 1 92 ? -5.308 -0.615 15.412 1.00 96.06 92 GLU A CA 1
ATOM 693 C C . GLU A 1 92 ? -4.872 -0.376 16.862 1.00 96.06 92 GLU A C 1
ATOM 695 O O . GLU A 1 92 ? -5.509 -0.890 17.780 1.00 96.06 92 GLU A O 1
ATOM 700 N N . VAL A 1 93 ? -3.839 0.450 17.073 1.00 96.06 93 VAL A N 1
ATOM 701 C CA . VAL A 1 93 ? -3.352 0.802 18.417 1.00 96.06 93 VAL A CA 1
ATOM 702 C C . VAL A 1 93 ? -4.468 1.446 19.240 1.00 96.06 93 VAL A C 1
ATOM 704 O O . VAL A 1 93 ? -4.726 1.019 20.363 1.00 96.06 93 VAL A O 1
ATOM 707 N N . ILE A 1 94 ? -5.196 2.408 18.661 1.00 94.44 94 ILE A N 1
ATOM 708 C CA . ILE A 1 94 ? -6.336 3.054 19.331 1.00 94.44 94 ILE A CA 1
ATOM 709 C C . ILE A 1 94 ? -7.428 2.028 19.668 1.00 94.44 94 ILE A C 1
ATOM 711 O O . ILE A 1 94 ? -8.028 2.091 20.739 1.00 94.44 94 ILE A O 1
ATOM 715 N N . CYS A 1 95 ? -7.706 1.080 18.772 1.00 93.88 95 CYS A N 1
ATOM 716 C CA . CYS A 1 95 ? -8.714 0.048 19.010 1.00 93.88 95 CYS A CA 1
ATOM 717 C C . CYS A 1 95 ? -8.327 -0.877 20.171 1.00 93.88 95 CYS A C 1
ATOM 719 O O . CYS A 1 95 ? -9.164 -1.118 21.038 1.00 93.88 95 CYS A O 1
ATOM 721 N N . GLN A 1 96 ? -7.073 -1.331 20.226 1.00 91.94 96 GLN A N 1
ATOM 722 C CA . GLN A 1 96 ? -6.559 -2.184 21.305 1.00 91.94 96 GLN A CA 1
ATOM 723 C C . GLN A 1 96 ? -6.618 -1.465 22.664 1.00 91.94 96 GLN A C 1
ATOM 725 O O . GLN A 1 96 ? -7.132 -2.018 23.634 1.00 91.94 96 GLN A O 1
ATOM 730 N N . GLU A 1 97 ? -6.208 -0.192 22.716 1.00 90.88 97 GLU A N 1
ATOM 731 C CA . GLU A 1 97 ? -6.325 0.634 23.927 1.00 90.88 97 GLU A CA 1
ATOM 732 C C . GLU A 1 97 ? -7.780 0.865 24.359 1.00 90.88 97 GLU A C 1
ATOM 734 O O . GLU A 1 97 ? -8.037 1.141 25.523 1.00 90.88 97 GLU A O 1
ATOM 739 N N . MET A 1 98 ? -8.759 0.823 23.453 1.00 87.69 98 MET A N 1
ATOM 740 C CA . MET A 1 98 ? -10.165 1.021 23.819 1.00 87.69 98 MET A CA 1
ATOM 741 C C . MET A 1 98 ? -10.866 -0.277 24.224 1.00 87.69 98 MET A C 1
ATOM 743 O O . MET A 1 98 ? -11.742 -0.240 25.092 1.00 87.69 98 MET A O 1
ATOM 747 N N . GLU A 1 99 ? -10.497 -1.401 23.610 1.00 83.06 99 GLU A N 1
ATOM 748 C CA . GLU A 1 99 ? -11.055 -2.726 23.892 1.00 83.06 99 GLU A CA 1
ATOM 749 C C . GLU A 1 99 ? -10.811 -3.145 25.348 1.00 83.06 99 GLU A C 1
ATOM 751 O O . GLU A 1 99 ? -11.732 -3.614 26.022 1.00 83.06 99 GLU A O 1
ATOM 756 N N . GLU A 1 100 ? -9.606 -2.886 25.862 1.00 76.81 100 GLU A N 1
ATOM 757 C CA . GLU A 1 100 ? -9.220 -3.149 27.253 1.00 76.81 100 GLU A CA 1
ATOM 758 C C . GLU A 1 100 ? -10.061 -2.339 28.271 1.00 76.81 100 GLU A C 1
ATOM 760 O O . GLU A 1 100 ? -10.310 -2.787 29.395 1.00 76.81 100 GLU A O 1
ATOM 765 N N . GLN A 1 101 ? -10.548 -1.157 27.874 1.00 76.00 101 GLN A N 1
ATOM 766 C CA . GLN A 1 101 ? -11.156 -0.164 28.767 1.00 76.00 101 GLN A CA 1
ATOM 767 C C . GLN A 1 101 ? -12.678 -0.311 28.782 1.00 76.00 101 GLN A C 1
ATOM 769 O O . GLN A 1 101 ? -13.326 -0.100 29.812 1.00 76.00 101 GLN A O 1
ATOM 774 N N . GLN A 1 102 ? -13.268 -0.593 27.620 1.00 66.38 102 GLN A N 1
ATOM 775 C CA . GLN A 1 102 ? -14.707 -0.652 27.411 1.00 66.38 102 GLN A CA 1
ATOM 776 C C . GLN A 1 102 ? -14.984 -1.660 26.304 1.00 66.38 102 GLN A C 1
ATOM 778 O O . GLN A 1 102 ? -14.698 -1.401 25.141 1.00 66.38 102 GLN A O 1
ATOM 783 N N . ASN A 1 103 ? -15.580 -2.793 26.671 1.00 65.25 103 ASN A N 1
ATOM 784 C CA . ASN A 1 103 ? -15.925 -3.885 25.765 1.00 65.25 103 ASN A CA 1
ATOM 785 C C . ASN A 1 103 ? -16.961 -3.406 24.717 1.00 65.25 103 ASN A C 1
ATOM 787 O O . ASN A 1 103 ? -18.174 -3.535 24.907 1.00 65.25 103 ASN A O 1
ATOM 791 N N . ALA A 1 104 ? -16.487 -2.739 23.662 1.00 81.81 104 ALA A N 1
ATOM 792 C CA . ALA A 1 104 ? -17.279 -1.935 22.743 1.00 81.81 104 ALA A CA 1
ATOM 793 C C . ALA A 1 104 ? -17.497 -2.707 21.430 1.00 81.81 104 ALA A C 1
ATOM 795 O O . ALA A 1 104 ? -16.567 -2.834 20.635 1.00 81.81 104 ALA A O 1
ATOM 796 N N . PRO A 1 105 ? -18.729 -3.161 21.121 1.00 88.56 105 PRO A N 1
ATOM 797 C CA . PRO A 1 105 ? -19.005 -3.987 19.938 1.00 88.56 105 PRO A CA 1
ATOM 798 C C . PRO A 1 105 ? -18.621 -3.356 18.590 1.00 88.56 105 PRO A C 1
ATOM 800 O O . PRO A 1 105 ? -18.545 -4.052 17.582 1.00 88.56 105 PRO A O 1
ATOM 803 N N . ILE A 1 106 ? -18.434 -2.034 18.541 1.00 91.00 106 ILE A N 1
ATOM 804 C CA . ILE 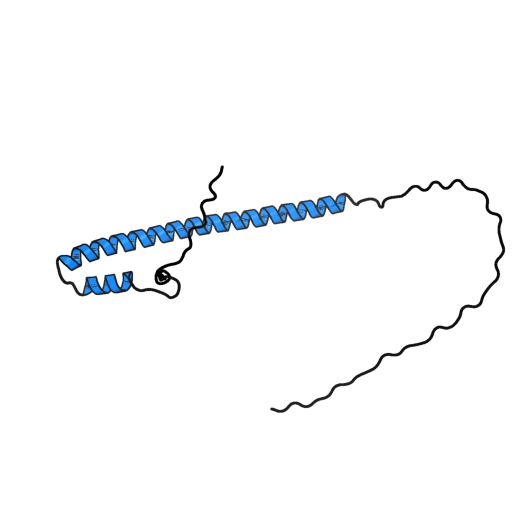A 1 106 ? -17.950 -1.334 17.347 1.00 91.00 106 ILE A CA 1
ATOM 805 C C . ILE A 1 106 ? -16.443 -1.518 17.136 1.00 91.00 106 ILE A C 1
ATOM 807 O O . ILE A 1 106 ? -16.022 -1.627 15.991 1.00 91.00 106 ILE A O 1
ATOM 811 N N . ILE A 1 107 ? -15.656 -1.602 18.213 1.00 93.50 107 ILE A N 1
ATOM 812 C CA . ILE A 1 107 ? -14.205 -1.812 18.155 1.00 93.50 107 ILE A CA 1
ATOM 813 C C . ILE A 1 107 ? -13.912 -3.191 17.571 1.00 93.50 107 ILE A C 1
ATOM 815 O O . ILE A 1 107 ? -13.142 -3.287 16.622 1.00 93.50 107 ILE A O 1
ATOM 819 N N . GLN A 1 108 ? -14.641 -4.221 18.018 1.00 91.75 108 GLN A N 1
ATOM 820 C CA . GLN A 1 108 ? -14.530 -5.563 17.443 1.00 91.75 108 GLN 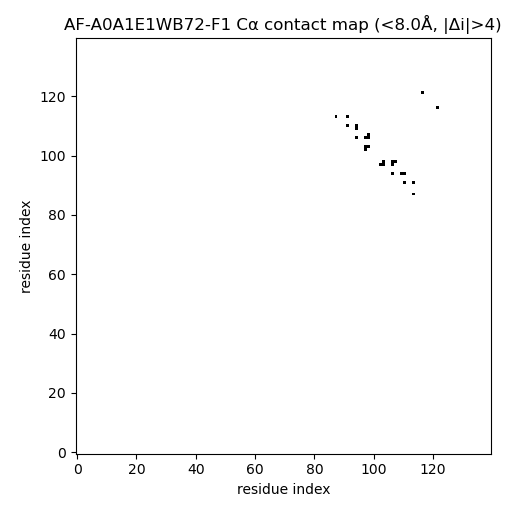A CA 1
ATOM 821 C C . GLN A 1 108 ? -14.765 -5.560 15.927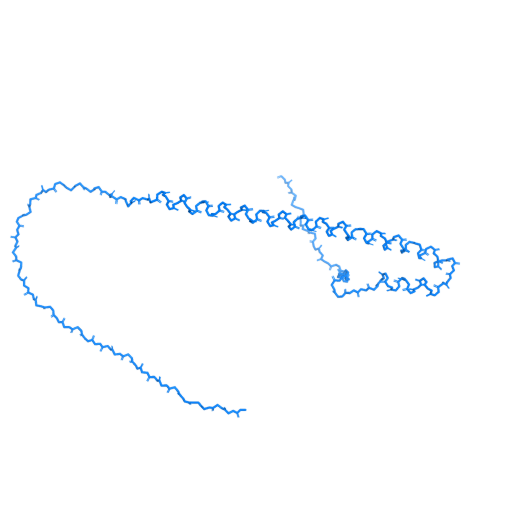 1.00 91.75 108 GLN A C 1
ATOM 823 O O . GLN A 1 108 ? -13.976 -6.117 15.179 1.00 91.75 108 GLN A O 1
ATOM 828 N N . LYS A 1 109 ? -15.801 -4.859 15.445 1.00 93.75 109 LYS A N 1
ATOM 829 C CA . LYS A 1 109 ? -16.072 -4.761 14.000 1.00 93.75 109 LYS A CA 1
ATOM 830 C C . LYS A 1 109 ? -14.955 -4.066 13.222 1.00 93.75 109 LYS A C 1
ATOM 832 O O . LYS A 1 109 ? -14.780 -4.357 12.045 1.00 93.75 109 LYS A O 1
ATOM 837 N N . ILE A 1 110 ? -14.253 -3.115 13.837 1.00 94.31 110 ILE A N 1
ATOM 838 C CA . ILE A 1 110 ? -13.111 -2.443 13.208 1.00 94.31 110 ILE A CA 1
ATOM 839 C C . ILE A 1 110 ? -11.923 -3.407 13.148 1.00 94.31 110 ILE A C 1
ATOM 841 O O . ILE A 1 110 ? -11.322 -3.538 12.087 1.00 94.31 110 ILE A O 1
ATOM 845 N N . LEU A 1 111 ? -11.633 -4.124 14.237 1.00 93.00 111 LEU A N 1
ATOM 846 C CA . LEU A 1 111 ? -10.580 -5.144 14.277 1.00 93.00 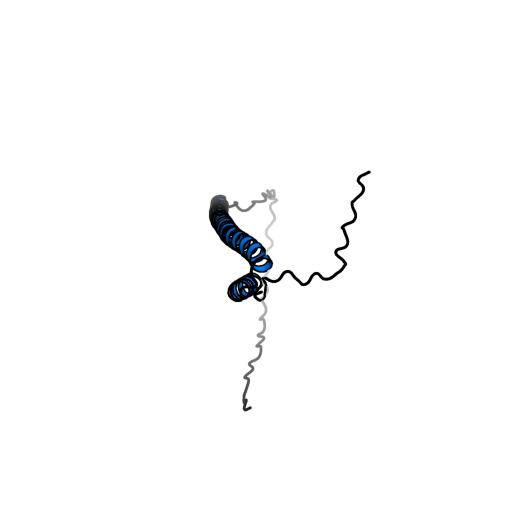111 LEU A CA 1
ATOM 847 C C . LEU A 1 111 ? -10.836 -6.269 13.265 1.00 93.00 111 LEU A C 1
ATOM 849 O O . LEU A 1 111 ? -9.919 -6.654 12.547 1.00 93.00 111 LEU A O 1
ATOM 853 N N . ASP A 1 112 ? -12.084 -6.718 13.118 1.00 93.19 112 ASP A N 1
ATOM 854 C CA . ASP A 1 112 ? -12.462 -7.720 12.113 1.00 93.19 112 ASP A CA 1
ATOM 855 C C . ASP A 1 112 ? -12.136 -7.250 10.682 1.00 93.19 112 ASP A C 1
ATOM 857 O O . ASP A 1 112 ? -11.727 -8.050 9.846 1.00 93.19 112 ASP A O 1
ATOM 861 N N . ILE A 1 113 ? -12.292 -5.950 10.389 1.00 94.44 113 ILE A N 1
ATOM 862 C CA . ILE A 1 113 ? -11.902 -5.367 9.094 1.00 94.44 113 ILE A CA 1
ATOM 863 C C . ILE A 1 113 ? -10.376 -5.302 8.966 1.00 94.44 113 ILE A C 1
ATOM 865 O O . ILE A 1 113 ? -9.850 -5.617 7.903 1.00 94.44 113 ILE A O 1
ATOM 869 N N . LEU A 1 114 ? -9.669 -4.889 10.023 1.00 94.50 114 LEU A N 1
ATOM 870 C CA . LEU A 1 114 ? -8.206 -4.762 10.022 1.00 94.50 114 LEU A CA 1
ATOM 871 C C . LEU A 1 114 ? -7.493 -6.112 9.867 1.00 94.50 114 LEU A C 1
ATOM 873 O O . LEU A 1 114 ? -6.415 -6.159 9.281 1.00 94.50 114 LEU A O 1
ATOM 877 N N . TYR A 1 115 ? -8.094 -7.190 10.372 1.00 93.69 115 TYR A N 1
ATOM 878 C CA . TYR A 1 115 ? -7.546 -8.548 10.320 1.00 93.69 115 TYR A CA 1
ATOM 879 C C . TYR A 1 115 ? -8.146 -9.420 9.214 1.00 93.69 115 TYR A C 1
ATOM 881 O O . TYR A 1 115 ? -7.767 -10.585 9.079 1.00 93.69 115 TYR A O 1
ATOM 889 N N . ALA A 1 116 ? -9.066 -8.885 8.408 1.00 92.00 116 ALA A N 1
ATOM 890 C CA . ALA A 1 116 ? -9.564 -9.587 7.236 1.00 92.00 116 ALA A CA 1
ATOM 891 C C . ALA A 1 116 ? -8.414 -9.849 6.250 1.00 92.00 116 ALA A C 1
ATOM 893 O O . ALA A 1 116 ? -7.659 -8.944 5.895 1.00 92.00 116 ALA A O 1
ATOM 894 N N . THR A 1 117 ? -8.296 -11.087 5.779 1.00 85.81 117 THR A N 1
ATOM 895 C CA . THR A 1 117 ? -7.319 -11.482 4.761 1.00 85.81 117 THR A CA 1
ATOM 896 C C . THR A 1 117 ? -7.997 -11.616 3.398 1.00 85.81 117 THR A C 1
ATOM 898 O O . THR A 1 117 ? -9.106 -12.140 3.287 1.00 85.81 117 THR A O 1
ATOM 901 N N . GLU A 1 118 ? -7.333 -11.143 2.343 1.00 79.62 118 GLU A N 1
ATOM 902 C CA . GLU A 1 118 ? -7.684 -11.457 0.952 1.00 79.62 118 GLU A CA 1
ATOM 903 C C . GLU A 1 118 ? -6.691 -12.488 0.394 1.00 79.62 118 GLU A C 1
ATOM 905 O O . GLU A 1 118 ? -5.551 -12.594 0.863 1.00 79.62 118 GLU A O 1
ATOM 910 N N . ASP A 1 119 ? -7.135 -13.271 -0.591 1.00 55.75 119 ASP A N 1
ATOM 911 C CA . ASP A 1 119 ? -6.340 -14.314 -1.238 1.00 55.75 119 ASP A CA 1
ATOM 912 C C . ASP A 1 119 ? -5.074 -13.692 -1.865 1.00 55.75 119 ASP A C 1
ATOM 914 O O . ASP A 1 119 ? -5.152 -12.861 -2.771 1.00 55.75 119 ASP A O 1
ATOM 918 N N . GLY A 1 120 ? -3.899 -14.043 -1.330 1.00 61.62 120 GLY A N 1
ATOM 919 C CA . GLY A 1 120 ? -2.604 -13.464 -1.720 1.00 61.62 120 GLY A CA 1
ATOM 920 C C . GLY A 1 120 ? -2.073 -12.312 -0.852 1.00 61.62 120 GLY A C 1
ATOM 921 O O . GLY A 1 120 ? -0.988 -11.813 -1.143 1.00 61.62 120 GLY A O 1
ATOM 922 N N . PHE A 1 121 ? -2.782 -11.907 0.210 1.00 62.84 121 PHE A N 1
ATOM 923 C CA . PHE A 1 121 ? -2.313 -10.925 1.208 1.00 62.84 121 PHE A CA 1
ATOM 924 C C . PHE A 1 121 ? -2.082 -11.513 2.607 1.00 62.84 121 PHE A C 1
ATOM 926 O O . PHE A 1 121 ? -1.465 -10.860 3.450 1.00 62.84 121 PHE A O 1
ATOM 933 N N . ALA A 1 122 ? -2.549 -12.737 2.865 1.00 64.25 122 ALA A N 1
ATOM 934 C CA . ALA A 1 122 ? -2.143 -13.471 4.055 1.00 64.25 122 ALA A CA 1
ATOM 935 C C . ALA A 1 122 ? -0.645 -13.810 3.943 1.00 64.25 122 ALA A C 1
ATOM 937 O O . ALA A 1 122 ? -0.224 -14.304 2.888 1.00 64.25 122 ALA A O 1
ATOM 938 N N . PRO A 1 123 ? 0.167 -13.585 4.997 1.00 59.44 123 PRO A N 1
ATOM 939 C CA . PRO A 1 123 ? 1.451 -14.263 5.107 1.00 59.44 123 PRO A CA 1
ATOM 940 C C . PRO A 1 123 ? 1.215 -15.749 4.812 1.00 59.44 123 PRO A C 1
ATOM 942 O O . PRO A 1 123 ? 0.213 -16.282 5.307 1.00 59.44 123 PRO A O 1
ATOM 945 N N . PRO A 1 124 ? 2.058 -16.417 3.998 1.00 59.28 124 PRO A N 1
ATOM 946 C CA . PRO A 1 124 ? 2.019 -17.870 3.931 1.00 59.28 124 PRO A CA 1
ATOM 947 C C . PRO A 1 124 ? 1.996 -18.346 5.375 1.00 59.28 124 PRO A C 1
ATOM 949 O O . PRO A 1 124 ? 2.845 -17.884 6.143 1.00 59.28 124 PRO A O 1
ATOM 952 N N . GLU A 1 125 ? 0.991 -19.148 5.753 1.00 57.34 125 GLU A N 1
ATOM 953 C CA . GLU A 1 125 ? 0.955 -19.772 7.077 1.00 57.34 125 GLU A CA 1
ATOM 954 C C . GLU A 1 125 ? 2.381 -20.213 7.368 1.00 57.34 125 GLU A C 1
ATOM 956 O O . GLU A 1 125 ? 2.969 -20.873 6.504 1.00 57.34 125 GLU A O 1
ATOM 961 N N . GLU A 1 126 ? 2.967 -19.722 8.467 1.00 50.72 126 GLU A N 1
ATOM 962 C CA . GLU A 1 126 ? 4.338 -20.053 8.826 1.00 50.72 126 GLU A CA 1
ATOM 963 C C . GLU A 1 126 ? 4.423 -21.576 8.815 1.00 50.72 126 GLU A C 1
ATOM 965 O O . GLU A 1 126 ? 3.946 -22.259 9.719 1.00 50.72 126 GLU A O 1
ATOM 970 N N . VAL A 1 127 ? 4.949 -22.123 7.719 1.00 42.72 127 VAL A N 1
ATOM 971 C CA . VAL A 1 127 ? 5.370 -23.504 7.653 1.00 42.72 127 VAL A CA 1
ATOM 972 C C . VAL A 1 127 ? 6.533 -23.527 8.621 1.00 42.72 127 VAL A C 1
ATOM 974 O O . VAL A 1 127 ? 7.643 -23.095 8.307 1.00 42.72 127 VAL A O 1
ATOM 977 N N . ASP A 1 128 ? 6.210 -23.929 9.845 1.00 48.75 128 ASP A N 1
ATOM 978 C CA . ASP A 1 128 ? 7.155 -24.349 10.856 1.00 48.75 128 ASP A CA 1
ATOM 979 C C . ASP A 1 128 ? 8.237 -25.196 10.173 1.00 48.75 128 ASP A C 1
ATOM 981 O O . ASP A 1 128 ? 7.977 -26.304 9.707 1.00 48.75 128 ASP A O 1
ATOM 985 N N . GLY A 1 129 ? 9.451 -24.644 10.120 1.00 50.81 129 GLY A N 1
ATOM 986 C CA . GLY A 1 129 ? 10.697 -25.371 9.900 1.00 50.81 129 GLY A CA 1
ATOM 987 C C . GLY A 1 129 ? 10.922 -25.943 8.500 1.00 50.81 129 GLY A C 1
ATOM 988 O O . GLY A 1 129 ? 10.506 -27.056 8.208 1.00 50.81 129 GLY A O 1
ATOM 989 N N . ASP A 1 130 ? 11.690 -25.224 7.677 1.00 49.09 130 ASP A N 1
ATOM 990 C CA . ASP A 1 130 ? 12.969 -25.697 7.100 1.00 49.09 130 ASP A CA 1
ATOM 991 C C . ASP A 1 130 ? 13.413 -24.743 5.974 1.00 49.09 130 ASP A C 1
ATOM 993 O O . ASP A 1 130 ? 13.460 -25.093 4.796 1.00 49.09 130 ASP A O 1
ATOM 997 N N . HIS A 1 131 ? 13.714 -23.484 6.311 1.00 46.91 131 HIS A N 1
ATOM 998 C CA . HIS A 1 131 ? 14.657 -22.729 5.487 1.00 46.91 131 HIS A CA 1
ATOM 999 C C . HIS A 1 131 ? 16.044 -23.063 6.017 1.00 46.91 131 HIS A C 1
ATOM 1001 O O . HIS A 1 131 ? 16.541 -22.427 6.946 1.00 46.91 131 HIS A O 1
ATOM 1007 N N . ALA A 1 132 ? 16.632 -24.120 5.455 1.00 49.41 132 ALA A N 1
ATOM 1008 C CA . ALA A 1 132 ? 18.034 -24.434 5.636 1.00 49.41 132 ALA A CA 1
ATOM 1009 C C . ALA A 1 132 ? 18.849 -23.161 5.369 1.00 49.41 132 ALA A C 1
ATOM 1011 O O . ALA A 1 132 ? 18.877 -22.638 4.252 1.00 49.41 132 ALA A O 1
ATOM 1012 N N . HIS A 1 133 ? 19.466 -22.648 6.430 1.00 51.09 133 HIS A N 1
ATOM 1013 C CA . HIS A 1 133 ? 20.470 -21.601 6.358 1.00 51.09 133 HIS A CA 1
ATOM 1014 C C . HIS A 1 133 ? 21.498 -22.029 5.298 1.00 51.09 133 HIS A C 1
ATOM 1016 O O . HIS A 1 133 ? 22.004 -23.156 5.388 1.00 51.09 133 HIS A O 1
ATOM 1022 N N . PRO A 1 134 ? 21.798 -21.206 4.277 1.00 57.19 134 PRO A N 1
ATOM 1023 C CA . PRO A 1 134 ? 22.918 -21.496 3.397 1.00 57.19 134 PRO A CA 1
ATOM 1024 C C . PRO A 1 134 ? 24.164 -21.676 4.276 1.00 57.19 134 PRO A C 1
ATOM 1026 O O . PRO A 1 134 ? 24.315 -20.910 5.239 1.00 57.19 134 PRO A O 1
ATOM 1029 N N . PRO A 1 135 ? 25.019 -22.683 4.017 1.00 55.81 135 PRO A N 1
ATOM 1030 C CA . PRO A 1 135 ? 26.272 -22.811 4.742 1.00 55.81 135 PRO A CA 1
ATOM 1031 C C . PRO A 1 135 ? 27.025 -21.490 4.614 1.00 55.81 135 PRO A C 1
ATOM 1033 O O . PRO A 1 135 ? 27.185 -20.978 3.505 1.00 55.81 135 PRO A O 1
ATOM 1036 N N . GLU A 1 136 ? 27.427 -20.920 5.745 1.00 58.75 136 GLU A N 1
ATOM 1037 C CA . GLU A 1 136 ? 28.422 -19.861 5.736 1.00 58.75 136 GLU A CA 1
ATOM 1038 C C . GLU A 1 136 ? 29.690 -20.498 5.162 1.00 58.75 136 GLU A C 1
ATOM 1040 O O . GLU A 1 136 ? 30.230 -21.449 5.728 1.00 58.75 136 GLU A O 1
ATOM 1045 N N . ASP A 1 137 ? 30.088 -20.066 3.965 1.00 58.50 137 ASP A N 1
ATOM 1046 C CA . ASP A 1 137 ? 31.385 -20.428 3.414 1.00 58.50 137 ASP A CA 1
ATOM 1047 C C . ASP A 1 137 ? 32.434 -19.774 4.319 1.00 58.50 137 ASP A C 1
ATOM 1049 O O . ASP A 1 137 ? 32.692 -18.572 4.232 1.00 58.50 137 ASP A O 1
ATOM 1053 N N . ASP A 1 138 ? 32.993 -20.571 5.229 1.00 60.06 138 ASP A N 1
ATOM 1054 C CA . ASP A 1 138 ? 34.151 -20.214 6.039 1.00 60.06 138 ASP A CA 1
ATOM 1055 C C . ASP A 1 138 ? 35.322 -19.889 5.093 1.00 60.06 138 ASP A C 1
ATOM 1057 O O . ASP A 1 138 ? 36.035 -20.775 4.609 1.00 60.06 138 ASP A O 1
ATOM 1061 N N . GLU A 1 139 ? 35.495 -18.606 4.780 1.00 54.72 139 GLU A N 1
ATOM 1062 C CA . GLU A 1 139 ? 36.622 -18.092 4.007 1.00 54.72 139 GLU A CA 1
ATOM 1063 C C . GLU A 1 139 ? 37.912 -18.276 4.835 1.00 54.72 139 GLU A C 1
ATOM 1065 O O . GLU A 1 139 ? 38.122 -17.600 5.846 1.00 54.72 139 GLU A O 1
ATOM 1070 N N . TYR A 1 140 ? 38.752 -19.234 4.425 1.00 60.19 140 TYR A N 1
ATOM 1071 C CA . TYR A 1 140 ? 40.122 -19.449 4.917 1.00 60.19 140 TYR A CA 1
ATOM 1072 C C . TYR A 1 140 ? 41.160 -18.804 3.997 1.00 60.19 140 TYR A C 1
ATOM 1074 O O . TYR A 1 140 ? 41.065 -19.000 2.762 1.00 60.19 140 TYR A O 1
#

Organism: Pectinophora gossypiella (NCBI:txid13191)

Foldseek 3Di:
DDDDDDDDDDDDDDDDDDDDDDDDDDDDDDDDDDDPPPPDDPDDPVVVVVVVVVVVVVVVVVVVVVVVVVVVVVVVVVVVVVVVVVVLVVLLVVLVVVCVVDVDPVSVVSVCVSPDDDDPRDDPPPPPDDPPDDPPPPDD

pLDDT: mean 71.8, std 21.2, range [39.84, 98.56]

Solvent-accessible surface area (backbone atoms only — not comparable to full-atom values): 9526 Å² total; per-residue (Å²): 141,89,88,82,87,85,87,84,88,82,80,89,81,91,80,81,87,83,84,84,84,89,79,83,88,78,93,74,87,86,74,93,68,83,82,78,84,72,82,77,73,78,83,77,62,63,70,59,57,56,51,51,54,55,50,52,51,52,51,50,53,51,52,52,48,54,52,52,53,50,49,54,50,49,58,48,51,51,52,50,51,51,54,53,49,51,52,54,51,55,50,48,53,56,41,55,67,41,49,80,74,45,88,44,76,66,48,55,57,50,50,55,60,74,69,58,71,54,98,89,68,54,74,73,74,82,72,80,83,79,81,76,72,74,80,78,77,80,87,126

Mean predicted aligned error: 20.33 Å

Radius of gyration: 40.51 Å; Cα contacts (8 Å, |Δi|>4): 13; chains: 1; bounding box: 73×44×108 Å

Secondary structure (DSSP, 8-state):
------------------PPPP------------------PPPP-HHHHHHHHHHHHHHHHHHHHHHHHHHHHHHHHHHHHHHHHHHHHHHHHHHHHHHTTS--HHHHHHHHHHTPPPTTTSPP----S---PPP-----

Sequence (140 aa):
GSATGPVQRTAAAATRKPAAPVAKVPARPQTIGKANSTVRSPPVNLQRLNQSAKGDTKLIDELNHQINELKATVDGLEKERDFYFGKLRDIEVICQEMEEQQNAPIIQKILDILYATEDGFAPPEEVDGDHAHPPEDDEY